Protein AF-A0A378ASY2-F1 (afdb_monomer_lite)

Sequence (76 aa):
MVRGARRFPEYVRALLARLGDRLDLRLNAPVQQVERHPAGVILRLASGEAHFDQVIFACHSAQALAMLAAPHRRRA

Organism: Klebsiella pneumoniae subsp. ozaenae (NCBI:txid574)

Radius of gyration: 15.94 Å; chains: 1; bounding box: 34×33×44 Å

Foldseek 3Di:
DDPDDDDDDVVVVVVCVVCPPVDDDDPPWDFQAWEQDPQAIWTQTPVGIDTDRDDDDPDDPVVVQNRYPDDDDDDD

InterPro domains:
  IPR002937 Amine oxidase [PF01593] (14-67)
  IPR036188 FAD/NAD(P)-binding domain superfamily [G3DSA:3.50.50.60] (20-72)
  IPR036188 FAD/NAD(P)-binding domain superfamily [SSF51905] (7-72)

pLDDT: mean 79.18, std 13.61, range [35.66, 93.12]

Secondary structure (DSSP, 8-state):
---------HHHHHHHHHHGGG----TT--EEEEEEETTEEEEEETTEEEEES-----S-HHHHHHHBSS------

Structure (mmCIF, N/CA/C/O backbone):
data_AF-A0A378ASY2-F1
#
_entry.id   AF-A0A378ASY2-F1
#
loop_
_atom_site.group_PDB
_atom_site.id
_atom_site.type_symbol
_atom_site.label_atom_id
_atom_site.label_alt_id
_atom_site.label_comp_id
_atom_site.label_asym_id
_atom_site.label_entity_id
_atom_site.label_seq_id
_atom_site.pdbx_PDB_ins_code
_atom_site.Cartn_x
_atom_site.Cartn_y
_atom_site.Cartn_z
_atom_site.occupancy
_atom_site.B_iso_or_equiv
_atom_site.auth_seq_id
_atom_site.auth_comp_id
_atom_site.auth_asym_id
_atom_site.auth_atom_id
_atom_site.pdbx_PDB_model_num
ATOM 1 N N . MET A 1 1 ? 19.503 16.342 -20.297 1.00 35.66 1 MET A N 1
ATOM 2 C CA . MET A 1 1 ? 19.188 16.085 -18.873 1.00 35.66 1 MET A CA 1
ATOM 3 C C . MET A 1 1 ? 18.219 14.906 -18.787 1.00 35.66 1 MET A C 1
ATOM 5 O O . MET A 1 1 ? 17.019 15.104 -18.697 1.00 35.66 1 MET A O 1
ATOM 9 N N . VAL A 1 2 ? 18.728 13.673 -18.891 1.00 43.16 2 VAL A N 1
ATOM 10 C CA . VAL A 1 2 ? 17.936 12.440 -18.725 1.00 43.16 2 VAL A CA 1
ATOM 11 C C . VAL A 1 2 ? 18.286 11.899 -17.344 1.00 43.16 2 VAL A C 1
ATOM 13 O O . VAL A 1 2 ? 19.405 11.436 -17.138 1.00 43.16 2 VAL A O 1
ATOM 16 N N . ARG A 1 3 ? 17.387 12.026 -16.358 1.00 43.31 3 ARG A N 1
ATOM 17 C CA . ARG A 1 3 ? 17.595 11.352 -15.066 1.00 43.31 3 ARG A CA 1
ATOM 18 C C . ARG A 1 3 ? 17.521 9.851 -15.334 1.00 43.31 3 ARG A C 1
ATOM 20 O O . ARG A 1 3 ? 16.505 9.377 -15.833 1.00 43.31 3 ARG A O 1
ATOM 27 N N . GLY A 1 4 ? 18.614 9.144 -15.059 1.00 43.28 4 GLY A N 1
ATOM 28 C CA . GLY A 1 4 ? 18.779 7.730 -15.378 1.00 43.28 4 GLY A CA 1
ATOM 29 C C . GLY A 1 4 ? 17.595 6.885 -14.917 1.00 43.28 4 GLY A C 1
ATOM 30 O O . GLY A 1 4 ? 17.215 6.907 -13.744 1.00 43.28 4 GLY A O 1
ATOM 31 N N . ALA A 1 5 ? 17.021 6.129 -15.852 1.00 52.34 5 ALA A N 1
ATOM 32 C CA . ALA A 1 5 ? 16.107 5.050 -15.531 1.00 52.34 5 ALA A CA 1
ATOM 33 C C . ALA A 1 5 ? 16.866 4.058 -14.641 1.00 52.34 5 ALA A C 1
ATOM 35 O O . ALA A 1 5 ? 17.820 3.417 -15.087 1.00 52.34 5 ALA A O 1
ATOM 36 N N . ARG A 1 6 ? 16.488 3.957 -13.361 1.00 58.97 6 ARG A N 1
ATOM 37 C CA . ARG A 1 6 ? 17.024 2.908 -12.488 1.00 58.97 6 ARG A CA 1
ATOM 38 C C . ARG A 1 6 ? 16.644 1.572 -13.113 1.00 58.97 6 ARG A C 1
ATOM 40 O O . ARG A 1 6 ? 15.466 1.304 -13.346 1.00 58.97 6 ARG A O 1
ATOM 47 N N . ARG A 1 7 ? 17.651 0.766 -13.437 1.00 63.03 7 ARG A N 1
ATOM 48 C CA . ARG A 1 7 ? 17.467 -0.542 -14.061 1.00 63.03 7 ARG A CA 1
ATOM 49 C C . ARG A 1 7 ? 16.742 -1.436 -13.055 1.00 63.03 7 ARG A C 1
ATOM 51 O O . ARG A 1 7 ? 17.270 -1.704 -11.980 1.00 63.03 7 ARG A O 1
ATOM 58 N N . PHE A 1 8 ? 15.515 -1.839 -13.379 1.00 63.78 8 PHE A N 1
ATOM 59 C CA . PHE A 1 8 ? 14.795 -2.844 -12.599 1.00 63.78 8 PHE A CA 1
ATOM 60 C C . PHE A 1 8 ? 15.622 -4.137 -12.608 1.00 63.78 8 PHE A C 1
ATOM 62 O O . PHE A 1 8 ? 15.893 -4.631 -13.706 1.00 63.78 8 PHE A O 1
ATOM 69 N N . PRO A 1 9 ? 16.026 -4.673 -11.443 1.00 75.69 9 PRO A N 1
ATOM 70 C CA . PRO A 1 9 ? 16.855 -5.871 -11.387 1.00 75.69 9 PRO A CA 1
ATOM 71 C C . PRO A 1 9 ? 16.190 -7.047 -12.113 1.00 75.69 9 PRO A C 1
ATOM 73 O O . PRO A 1 9 ? 14.985 -7.262 -11.944 1.00 75.69 9 PRO A O 1
ATOM 76 N N . GLU A 1 10 ? 16.948 -7.836 -12.883 1.00 78.50 10 GLU A N 1
ATOM 77 C CA . GLU A 1 10 ? 16.400 -8.995 -13.606 1.00 78.50 10 GLU A CA 1
ATOM 78 C C . GLU A 1 10 ? 15.657 -9.981 -12.676 1.00 78.50 10 GLU A C 1
ATOM 80 O O . GLU A 1 10 ? 14.650 -10.565 -13.082 1.00 78.50 10 GLU A O 1
ATOM 85 N N . TYR A 1 11 ? 16.060 -10.100 -11.403 1.00 80.56 11 TYR A N 1
ATOM 86 C CA . TYR A 1 11 ? 15.383 -10.974 -10.434 1.00 80.56 11 TYR A CA 1
ATOM 87 C C . TYR A 1 11 ? 13.933 -10.548 -10.140 1.00 80.56 11 TYR A C 1
ATOM 89 O O . TYR A 1 11 ? 13.076 -11.403 -9.925 1.00 80.56 11 TYR A O 1
ATOM 97 N N . VAL A 1 12 ? 13.624 -9.244 -10.172 1.00 82.50 12 VAL A N 1
ATOM 98 C CA . VAL A 1 12 ? 12.255 -8.742 -9.956 1.00 82.50 12 VAL A CA 1
ATOM 99 C C . VAL A 1 12 ? 11.360 -9.165 -11.116 1.00 82.50 12 VAL A C 1
ATOM 101 O O . VAL A 1 12 ? 10.225 -9.582 -10.906 1.00 82.50 12 VAL A O 1
ATOM 104 N N . ARG A 1 13 ? 11.887 -9.128 -12.345 1.00 80.75 13 ARG A N 1
ATOM 105 C CA . ARG A 1 13 ? 11.159 -9.585 -13.537 1.00 80.75 13 ARG A CA 1
ATOM 106 C C . ARG A 1 13 ? 10.870 -11.082 -13.471 1.00 80.75 13 ARG A C 1
ATOM 108 O O . ARG A 1 13 ? 9.751 -11.491 -13.757 1.00 80.75 13 ARG A O 1
ATOM 115 N N . ALA A 1 14 ? 11.850 -11.881 -13.048 1.00 84.56 14 ALA A N 1
ATOM 116 C CA . ALA A 1 14 ? 11.670 -13.319 -12.861 1.00 84.56 14 ALA A CA 1
ATOM 117 C C . ALA A 1 14 ? 10.623 -13.635 -11.779 1.00 84.56 14 ALA A C 1
ATOM 119 O O . ALA A 1 14 ? 9.815 -14.546 -11.949 1.00 84.56 14 ALA A O 1
ATOM 120 N N . LEU A 1 15 ? 10.597 -12.860 -10.689 1.00 83.38 15 LEU A N 1
ATOM 121 C CA . LEU A 1 15 ? 9.587 -12.994 -9.642 1.00 83.38 15 LEU A CA 1
ATOM 122 C C . LEU A 1 15 ? 8.183 -12.680 -10.181 1.00 83.38 15 LEU A C 1
ATOM 124 O O . LEU A 1 15 ? 7.274 -13.489 -10.009 1.00 83.38 15 LEU A O 1
ATOM 128 N N . LEU A 1 16 ? 8.023 -11.556 -10.889 1.00 83.94 16 LEU A N 1
ATOM 129 C CA . LEU A 1 16 ? 6.750 -11.161 -11.504 1.00 83.94 16 LEU A CA 1
ATOM 130 C C . LEU A 1 16 ? 6.252 -12.205 -12.513 1.00 83.94 16 LEU A C 1
ATOM 132 O O . LEU A 1 16 ? 5.079 -12.561 -12.485 1.00 83.94 16 LEU A O 1
ATOM 136 N N . ALA A 1 17 ? 7.143 -12.763 -13.337 1.00 83.50 17 ALA A N 1
ATOM 137 C CA . ALA A 1 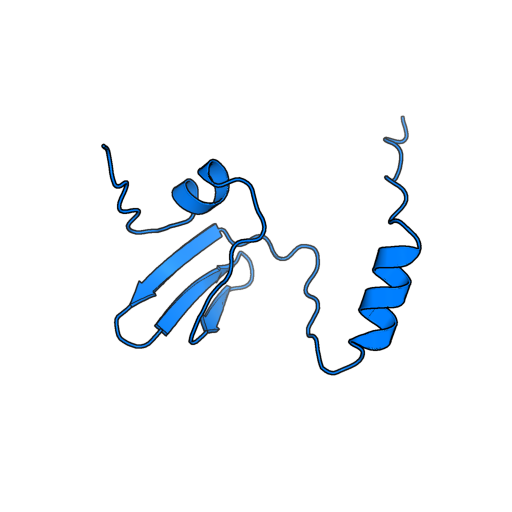17 ? 6.793 -13.809 -14.300 1.00 83.50 17 ALA A CA 1
ATOM 138 C C . ALA A 1 17 ? 6.278 -15.097 -13.630 1.00 83.50 17 ALA A C 1
ATOM 140 O O . ALA A 1 17 ? 5.418 -15.774 -14.184 1.00 83.50 17 ALA A O 1
ATOM 141 N N . ARG A 1 18 ? 6.775 -15.436 -12.432 1.00 83.88 18 ARG A N 1
ATOM 142 C CA . ARG A 1 18 ? 6.305 -16.604 -11.663 1.00 83.88 18 ARG A CA 1
ATOM 143 C C . ARG A 1 18 ? 4.978 -16.357 -10.950 1.00 83.88 18 ARG A C 1
ATOM 145 O O . ARG A 1 18 ? 4.242 -17.309 -10.709 1.00 83.88 18 ARG A O 1
ATOM 152 N N . LEU A 1 19 ? 4.707 -15.108 -10.574 1.00 81.56 19 LEU A N 1
ATOM 153 C CA . LEU A 1 19 ? 3.452 -14.696 -9.939 1.00 81.56 19 LEU A CA 1
ATOM 154 C C . LEU A 1 19 ? 2.315 -14.595 -10.969 1.00 81.56 19 LEU A C 1
ATOM 156 O O . LEU A 1 19 ? 1.182 -14.952 -10.646 1.00 81.56 19 LEU A O 1
ATOM 160 N N . GLY A 1 20 ? 2.639 -14.204 -12.208 1.00 75.25 20 GLY A N 1
ATOM 161 C CA . GLY A 1 20 ? 1.732 -14.234 -13.358 1.00 75.25 20 GLY A CA 1
ATOM 162 C C . GLY A 1 20 ? 0.394 -13.546 -13.082 1.00 75.25 20 GLY A C 1
ATOM 163 O O . GLY A 1 20 ? 0.344 -12.515 -12.414 1.00 75.25 20 GLY A O 1
ATOM 164 N N . ASP A 1 21 ? -0.693 -14.170 -13.538 1.00 76.44 21 ASP A N 1
ATOM 165 C CA . ASP A 1 21 ? -2.064 -13.637 -13.455 1.00 76.44 21 ASP A CA 1
ATOM 166 C C . ASP A 1 21 ? -2.667 -13.654 -12.040 1.00 76.44 21 ASP A C 1
ATOM 168 O O . ASP A 1 21 ? -3.786 -13.193 -11.827 1.00 76.44 21 ASP A O 1
ATOM 172 N N . ARG A 1 22 ? -1.951 -14.194 -11.045 1.00 81.19 22 ARG A N 1
ATOM 173 C CA . ARG A 1 22 ? -2.424 -14.225 -9.649 1.00 81.19 22 ARG A CA 1
ATOM 174 C C . ARG A 1 22 ? -2.197 -12.901 -8.923 1.00 81.19 22 ARG A C 1
ATOM 176 O O . ARG A 1 22 ? -2.648 -12.750 -7.790 1.00 81.19 22 ARG A O 1
ATOM 183 N N . LEU A 1 23 ? -1.456 -11.980 -9.537 1.00 82.81 23 LEU A N 1
ATOM 184 C CA . LEU A 1 23 ? -1.059 -10.710 -8.949 1.00 82.81 23 LEU A CA 1
ATOM 185 C C . LEU A 1 23 ? -1.523 -9.551 -9.837 1.00 82.81 23 LEU A C 1
ATOM 187 O O . LEU A 1 23 ? -0.984 -9.337 -10.920 1.00 82.81 23 LEU A O 1
ATOM 191 N N . ASP A 1 24 ? -2.469 -8.756 -9.337 1.00 85.56 24 ASP A N 1
ATOM 192 C CA . ASP A 1 24 ? -2.811 -7.469 -9.945 1.00 85.56 24 ASP A CA 1
ATOM 193 C C . ASP A 1 24 ? -1.769 -6.410 -9.542 1.00 85.56 24 ASP A C 1
ATOM 195 O O . ASP A 1 24 ? -1.726 -5.936 -8.402 1.00 85.56 24 ASP A O 1
ATOM 199 N N . LEU A 1 25 ? -0.876 -6.073 -10.478 1.00 84.81 25 LEU A N 1
ATOM 200 C CA . LEU A 1 25 ? 0.177 -5.082 -10.277 1.00 84.81 25 LEU A CA 1
ATOM 201 C C . LEU A 1 25 ? -0.257 -3.710 -10.804 1.00 84.81 25 LEU A C 1
ATOM 203 O O . LEU A 1 25 ? -0.173 -3.424 -11.999 1.00 84.81 25 LEU A O 1
ATOM 207 N N . ARG A 1 26 ? -0.599 -2.799 -9.891 1.00 85.75 26 ARG A N 1
ATOM 208 C CA . ARG A 1 26 ? -0.957 -1.415 -10.232 1.00 85.75 26 ARG A CA 1
ATOM 209 C C . ARG A 1 26 ? 0.216 -0.466 -9.991 1.00 85.75 26 ARG A C 1
ATOM 211 O O . ARG A 1 26 ? 0.493 -0.058 -8.865 1.00 85.75 26 ARG A O 1
ATOM 218 N N . LEU A 1 27 ? 0.916 -0.104 -11.065 1.00 85.50 27 LEU A N 1
ATOM 219 C CA . LEU A 1 27 ? 1.952 0.934 -11.040 1.00 85.50 27 LEU A CA 1
ATOM 220 C C . LEU A 1 27 ? 1.323 2.332 -11.098 1.00 85.50 27 LEU A C 1
ATOM 222 O O . LEU A 1 27 ? 0.220 2.503 -11.606 1.00 85.50 27 LEU A O 1
ATOM 226 N N . ASN A 1 28 ? 2.040 3.342 -10.596 1.00 84.50 28 ASN A N 1
ATOM 227 C CA . ASN A 1 28 ? 1.570 4.736 -10.544 1.00 84.50 28 ASN A CA 1
ATOM 228 C C . ASN A 1 28 ? 0.232 4.922 -9.801 1.00 84.50 28 ASN A C 1
ATOM 230 O O . ASN A 1 28 ? -0.500 5.870 -10.075 1.00 84.50 28 ASN A O 1
ATOM 234 N N . ALA A 1 29 ? -0.074 4.040 -8.848 1.00 85.62 29 ALA A N 1
ATOM 235 C CA . ALA A 1 29 ? -1.255 4.116 -7.993 1.00 85.62 29 ALA A CA 1
ATOM 236 C C . ALA A 1 29 ? -0.850 4.526 -6.562 1.00 85.62 29 ALA A C 1
ATOM 238 O O . ALA A 1 29 ? -0.794 3.677 -5.671 1.00 85.62 29 ALA A O 1
ATOM 239 N N . PRO A 1 30 ? -0.493 5.804 -6.318 1.00 86.69 30 PRO A N 1
ATOM 240 C CA . PRO A 1 30 ? -0.120 6.251 -4.985 1.00 86.69 30 PRO A CA 1
ATOM 241 C C . PRO A 1 30 ? -1.326 6.173 -4.042 1.00 86.69 30 PRO A C 1
ATOM 243 O O . PRO A 1 30 ? -2.392 6.728 -4.320 1.00 86.69 30 PRO A O 1
ATOM 246 N N . VAL A 1 31 ? -1.133 5.499 -2.911 1.00 89.31 31 VAL A N 1
ATOM 247 C CA . VAL A 1 31 ? -2.096 5.476 -1.807 1.00 89.31 31 VAL A CA 1
ATOM 248 C C . VAL A 1 31 ? -1.967 6.788 -1.036 1.00 89.31 31 VAL A C 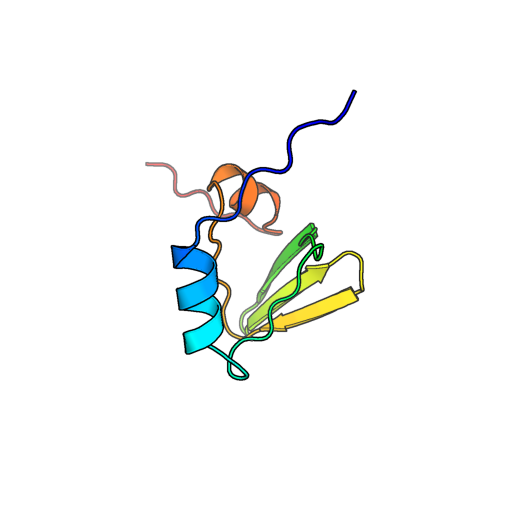1
ATOM 250 O O . VAL A 1 31 ? -0.869 7.151 -0.618 1.00 89.31 31 VAL A O 1
ATOM 253 N N . GLN A 1 32 ? -3.076 7.507 -0.877 1.00 89.88 32 GLN A N 1
ATOM 254 C CA . GLN A 1 32 ? -3.122 8.791 -0.174 1.00 89.88 32 GLN A CA 1
ATOM 255 C C . GLN A 1 32 ? -3.448 8.601 1.305 1.00 89.88 32 GLN A C 1
ATOM 257 O O . GLN A 1 32 ? -2.835 9.232 2.162 1.00 89.88 32 GLN A O 1
ATOM 262 N N . GLN A 1 33 ? -4.399 7.713 1.599 1.00 89.19 33 GLN A N 1
ATOM 263 C CA . GLN A 1 33 ? -4.837 7.445 2.960 1.00 89.19 33 GLN A CA 1
ATOM 264 C C . GLN A 1 33 ? -5.227 5.981 3.128 1.00 89.19 33 GLN A C 1
ATOM 266 O O . GLN A 1 33 ? -5.748 5.352 2.208 1.00 89.19 33 GLN A O 1
ATOM 271 N N . VAL A 1 34 ? -4.990 5.454 4.324 1.00 90.56 34 VAL A N 1
ATOM 272 C CA . VAL A 1 34 ? -5.406 4.120 4.742 1.00 90.56 34 VAL A CA 1
ATOM 273 C C . VAL A 1 34 ? -6.215 4.224 6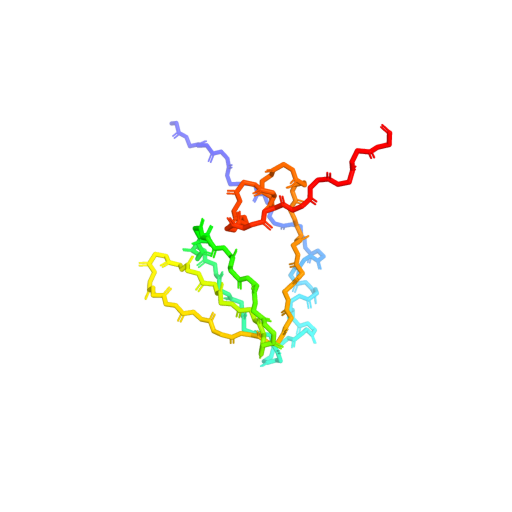.021 1.00 90.56 34 VAL A C 1
ATOM 275 O O . VAL A 1 34 ? -5.735 4.721 7.043 1.00 90.56 34 VAL A O 1
ATOM 278 N N . GLU A 1 35 ? -7.438 3.720 5.969 1.00 90.06 35 GLU A N 1
ATOM 279 C CA . GLU A 1 35 ? -8.375 3.721 7.080 1.00 90.06 35 GLU A CA 1
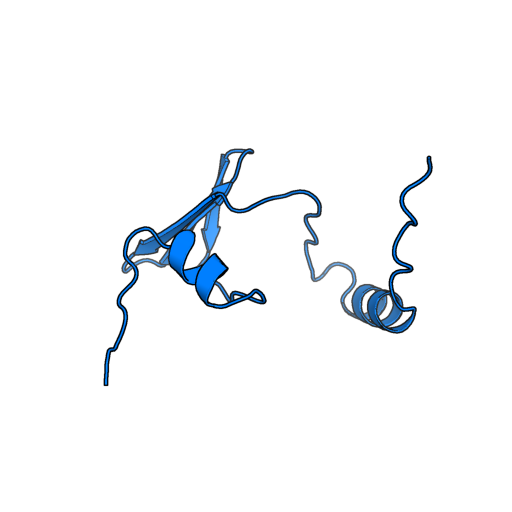ATOM 280 C C . GLU A 1 35 ? -8.670 2.287 7.503 1.00 90.06 35 GLU A C 1
ATOM 282 O O . GLU A 1 35 ? -9.003 1.432 6.683 1.00 90.06 35 GLU A O 1
ATOM 287 N N . ARG A 1 36 ? -8.486 2.006 8.793 1.00 88.25 36 ARG A N 1
ATOM 288 C CA . ARG A 1 36 ? -8.722 0.681 9.364 1.00 88.25 36 ARG A CA 1
ATOM 289 C C . ARG A 1 36 ? -10.056 0.689 10.084 1.00 88.25 36 ARG A C 1
ATOM 291 O O . ARG A 1 36 ? -10.276 1.545 10.935 1.00 88.25 36 ARG A O 1
ATOM 298 N N . HIS A 1 37 ? -10.874 -0.307 9.788 1.00 84.25 37 HIS A N 1
ATOM 299 C CA . HIS A 1 37 ? -12.194 -0.508 10.362 1.00 84.25 37 HIS A CA 1
ATOM 300 C C . HIS A 1 37 ? -12.331 -1.928 10.911 1.00 84.25 37 HIS A C 1
ATOM 302 O O . HIS A 1 37 ? -11.575 -2.816 10.517 1.00 84.25 37 HIS A O 1
ATOM 308 N N . PRO A 1 38 ? -13.316 -2.193 11.785 1.00 83.25 38 PRO A N 1
ATOM 309 C CA . PRO A 1 38 ? -13.576 -3.548 12.273 1.00 83.25 38 PRO A CA 1
ATOM 310 C C . PRO A 1 38 ? -13.882 -4.559 11.156 1.00 83.25 38 PRO A C 1
ATOM 312 O O . PRO A 1 38 ? -13.605 -5.742 11.313 1.00 83.25 38 PRO A O 1
ATOM 315 N N . ALA A 1 39 ? -14.437 -4.092 10.033 1.00 85.25 39 ALA A N 1
ATOM 316 C CA . ALA A 1 39 ? -14.808 -4.918 8.885 1.00 85.25 39 ALA A CA 1
ATOM 317 C C . ALA A 1 39 ? -13.702 -5.054 7.817 1.00 85.25 39 ALA A C 1
ATOM 319 O O . ALA A 1 39 ? -13.920 -5.741 6.825 1.00 85.25 39 ALA A O 1
ATOM 320 N N . GLY A 1 40 ? -12.546 -4.396 7.978 1.00 89.69 40 GLY A N 1
ATOM 321 C CA . GLY A 1 40 ? -11.458 -4.435 6.996 1.00 89.69 40 GLY A CA 1
ATOM 322 C C . GLY A 1 40 ? -10.694 -3.116 6.876 1.00 89.69 40 GLY A C 1
ATOM 323 O O . GLY A 1 40 ? -10.604 -2.325 7.815 1.00 89.69 40 GLY A O 1
ATOM 324 N N . VAL A 1 41 ? -10.115 -2.871 5.706 1.00 91.88 41 VAL A N 1
ATOM 325 C CA . VAL A 1 41 ? -9.261 -1.719 5.414 1.00 91.88 41 VAL A CA 1
ATOM 326 C C . VAL A 1 41 ? -9.723 -1.028 4.137 1.00 91.88 41 VAL A C 1
ATOM 328 O O . VAL A 1 41 ? -9.904 -1.663 3.099 1.00 91.88 41 VAL A O 1
ATOM 331 N N . ILE A 1 42 ? -9.859 0.293 4.208 1.00 93.12 42 ILE A N 1
ATOM 332 C CA . ILE A 1 42 ? -10.190 1.148 3.069 1.00 93.12 42 ILE A CA 1
ATOM 333 C C . ILE A 1 42 ? -8.930 1.916 2.662 1.00 93.12 42 ILE A C 1
ATOM 335 O O . ILE A 1 42 ? -8.301 2.595 3.477 1.00 93.12 42 ILE A O 1
ATOM 339 N N . LEU A 1 43 ? -8.550 1.798 1.392 1.00 91.56 43 LEU A N 1
ATOM 340 C CA . LEU A 1 43 ? -7.484 2.571 0.762 1.00 91.56 43 LEU A CA 1
ATOM 341 C C . LEU A 1 43 ? -8.104 3.697 -0.060 1.00 91.56 43 LEU A C 1
ATOM 343 O O . LEU A 1 43 ? -8.860 3.428 -0.992 1.00 91.56 43 LEU A O 1
ATOM 347 N N . ARG A 1 44 ? -7.729 4.946 0.223 1.00 91.38 44 ARG A N 1
ATOM 348 C CA . ARG A 1 44 ? -8.021 6.080 -0.660 1.00 91.38 44 ARG A CA 1
ATOM 349 C C . ARG A 1 44 ? -6.854 6.292 -1.611 1.00 91.38 44 ARG A C 1
ATOM 351 O O . ARG A 1 44 ? -5.721 6.538 -1.185 1.00 91.38 44 ARG A O 1
ATOM 358 N N . LEU A 1 45 ? -7.134 6.190 -2.900 1.00 89.44 45 LEU A N 1
ATOM 359 C CA . LEU A 1 45 ? -6.208 6.440 -3.996 1.00 89.44 45 LEU A CA 1
ATOM 360 C C . LEU A 1 45 ? -6.663 7.681 -4.770 1.00 89.44 45 LEU A C 1
ATOM 362 O O . LEU A 1 45 ? -7.813 8.101 -4.686 1.00 89.44 45 LEU A O 1
ATOM 366 N N . ALA A 1 46 ? -5.780 8.230 -5.604 1.00 86.12 46 ALA A N 1
ATOM 367 C CA . ALA A 1 46 ? -6.157 9.323 -6.507 1.00 86.12 46 ALA A CA 1
ATOM 368 C C . ALA A 1 46 ? -7.281 8.934 -7.489 1.00 86.12 46 ALA A C 1
ATOM 370 O O . ALA A 1 46 ? -8.015 9.792 -7.964 1.00 86.12 46 ALA A O 1
ATOM 371 N N . SER A 1 47 ? -7.397 7.642 -7.803 1.00 83.94 47 SER A N 1
ATOM 372 C CA . SER A 1 47 ? -8.388 7.090 -8.726 1.00 83.94 47 SER A CA 1
ATOM 373 C C . SER A 1 47 ? -9.695 6.650 -8.058 1.00 83.94 47 SER A C 1
ATOM 375 O O . SER A 1 47 ? -10.583 6.182 -8.765 1.00 83.94 47 SER A O 1
ATOM 377 N N . GLY A 1 48 ? -9.824 6.774 -6.732 1.00 87.62 48 GLY A N 1
ATOM 378 C CA . GLY A 1 48 ? -11.003 6.347 -5.976 1.00 87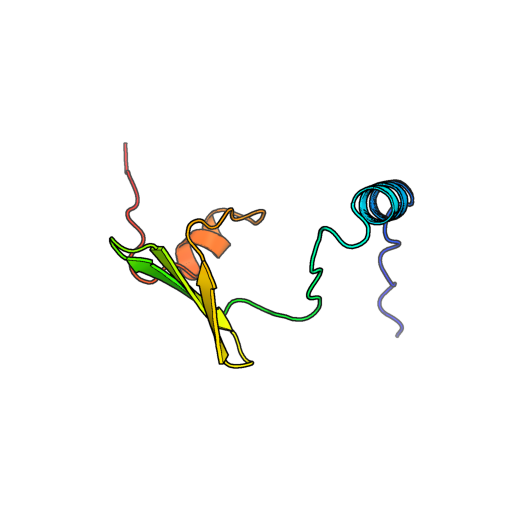.62 48 GLY A CA 1
ATOM 379 C C . GLY A 1 48 ? -10.650 5.538 -4.730 1.00 87.62 48 GLY A C 1
ATOM 380 O O . GLY A 1 48 ? -9.529 5.603 -4.226 1.00 87.62 48 GLY A O 1
ATOM 381 N N . GLU A 1 49 ? -11.607 4.761 -4.234 1.00 91.62 49 GLU A N 1
ATOM 382 C CA . GLU A 1 49 ? -11.451 3.955 -3.021 1.00 91.62 49 GLU A CA 1
ATOM 383 C C . GLU A 1 49 ? -11.371 2.460 -3.348 1.00 91.62 49 GLU A C 1
ATOM 385 O O . GLU A 1 49 ? -11.956 1.985 -4.322 1.00 91.62 49 GLU A O 1
ATOM 390 N N . ALA A 1 50 ? -10.614 1.714 -2.545 1.00 91.12 50 ALA A N 1
ATOM 391 C CA . ALA A 1 50 ? -10.469 0.269 -2.678 1.00 91.12 50 ALA A CA 1
ATOM 392 C C . ALA A 1 50 ? -10.540 -0.412 -1.308 1.00 91.12 50 ALA A C 1
ATOM 394 O O . ALA A 1 50 ? -9.976 0.084 -0.331 1.00 91.12 50 ALA A O 1
ATOM 395 N N . HIS A 1 51 ? -11.260 -1.530 -1.236 1.00 93.00 51 HIS A N 1
ATOM 396 C CA . HIS A 1 51 ? -11.566 -2.233 0.010 1.00 93.00 51 HIS A CA 1
ATOM 397 C C . HIS A 1 51 ? -10.804 -3.557 0.060 1.00 93.00 51 HIS A C 1
ATOM 399 O O . HIS A 1 51 ? -10.810 -4.312 -0.911 1.00 93.00 51 HIS A O 1
ATOM 405 N N . PHE A 1 52 ? -10.165 -3.833 1.194 1.00 91.62 52 PHE A N 1
ATOM 406 C CA . PHE A 1 52 ? -9.369 -5.037 1.420 1.00 91.62 52 PHE A CA 1
ATOM 407 C C . PHE A 1 52 ? -9.577 -5.561 2.836 1.00 91.62 52 PHE A C 1
ATOM 409 O O . PHE A 1 52 ? -9.766 -4.779 3.762 1.00 91.62 52 PHE A O 1
ATOM 416 N N . ASP A 1 53 ? -9.448 -6.869 3.039 1.00 90.25 53 ASP A N 1
ATOM 417 C CA . ASP A 1 53 ? -9.493 -7.450 4.386 1.00 90.25 53 ASP A CA 1
ATOM 418 C C . ASP A 1 53 ? -8.238 -7.091 5.195 1.00 90.25 53 ASP A C 1
ATOM 420 O O . ASP A 1 53 ? -8.305 -6.803 6.390 1.00 90.25 53 ASP A O 1
ATOM 424 N N . GLN A 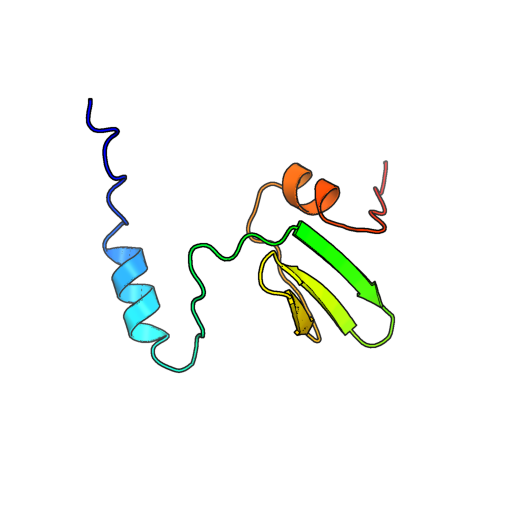1 54 ? -7.074 -7.085 4.536 1.00 87.75 54 GLN A N 1
ATOM 425 C CA . GLN A 1 54 ? -5.781 -6.776 5.144 1.00 87.75 54 GLN A CA 1
ATOM 426 C C . GLN A 1 54 ? -4.858 -6.030 4.182 1.00 87.75 54 GLN A C 1
ATOM 428 O O . GLN A 1 54 ? -4.920 -6.202 2.966 1.00 87.75 54 GLN A O 1
ATOM 433 N N . VAL A 1 55 ? -3.955 -5.221 4.745 1.00 89.44 55 VAL A N 1
ATOM 434 C CA . VAL A 1 55 ? -2.974 -4.431 3.988 1.00 89.44 55 VAL A CA 1
ATOM 435 C C . VAL A 1 55 ? -1.595 -4.551 4.627 1.00 89.44 55 VAL A C 1
ATOM 437 O O . VAL A 1 55 ? -1.430 -4.311 5.826 1.00 89.44 55 VAL A O 1
ATOM 440 N N . ILE A 1 56 ? -0.593 -4.867 3.804 1.00 88.44 56 ILE A N 1
ATOM 441 C CA . ILE A 1 56 ? 0.819 -4.916 4.190 1.00 88.44 56 ILE A CA 1
ATOM 442 C C . ILE A 1 56 ? 1.542 -3.724 3.557 1.00 88.44 56 ILE A C 1
ATOM 444 O O . ILE A 1 56 ? 1.528 -3.552 2.340 1.00 88.44 56 ILE A O 1
ATOM 448 N N . PHE A 1 57 ? 2.206 -2.907 4.377 1.00 86.75 57 PHE A N 1
ATOM 449 C CA . PHE A 1 57 ? 3.023 -1.792 3.897 1.00 86.75 57 PHE A CA 1
ATOM 450 C C . PHE A 1 57 ? 4.467 -2.245 3.675 1.00 86.75 57 PHE A C 1
ATOM 452 O O . PHE A 1 57 ? 5.194 -2.502 4.631 1.00 86.75 57 PHE A O 1
ATOM 459 N N . ALA A 1 58 ? 4.905 -2.281 2.419 1.00 86.12 58 ALA A N 1
ATOM 460 C CA . ALA A 1 58 ? 6.297 -2.534 2.043 1.00 86.12 58 ALA A CA 1
ATOM 461 C C . ALA A 1 58 ? 7.075 -1.217 1.824 1.00 86.12 58 ALA A C 1
ATOM 463 O O . ALA A 1 58 ? 7.775 -1.049 0.827 1.00 86.12 58 ALA A O 1
ATOM 464 N N . CYS A 1 59 ? 6.904 -0.242 2.722 1.00 84.12 59 CYS A N 1
ATOM 465 C CA . CYS A 1 59 ? 7.537 1.078 2.647 1.00 84.12 59 CYS A CA 1
ATOM 466 C C . CYS A 1 59 ? 8.157 1.489 3.989 1.00 84.12 59 CYS A C 1
ATOM 468 O O . CYS A 1 59 ? 8.056 0.780 4.991 1.00 84.12 59 CYS A O 1
ATOM 470 N N . HIS A 1 60 ? 8.819 2.648 4.013 1.00 82.75 60 HIS A N 1
ATOM 471 C CA . HIS A 1 60 ? 9.375 3.210 5.240 1.00 82.75 60 HIS A CA 1
ATOM 472 C C . HIS A 1 60 ? 8.260 3.429 6.272 1.00 82.75 60 HIS A C 1
ATOM 474 O O . HIS A 1 60 ? 7.212 3.994 5.956 1.00 82.75 60 HIS A O 1
ATOM 480 N N . SER A 1 61 ? 8.500 3.043 7.525 1.00 77.31 61 SER A N 1
ATOM 481 C CA . SER A 1 61 ? 7.501 3.121 8.600 1.00 77.31 61 SER A CA 1
ATOM 482 C C . SER A 1 61 ? 6.946 4.533 8.811 1.00 77.31 61 SER A C 1
ATOM 484 O O . SER A 1 61 ? 5.756 4.684 9.066 1.00 77.31 61 SER A O 1
ATOM 486 N N . ALA A 1 62 ? 7.764 5.575 8.631 1.00 80.88 62 ALA A N 1
ATOM 487 C CA . ALA A 1 62 ? 7.314 6.967 8.687 1.00 80.88 62 ALA A CA 1
ATOM 488 C C . ALA A 1 62 ? 6.292 7.303 7.587 1.00 80.88 62 ALA A C 1
ATOM 490 O O . ALA A 1 62 ? 5.305 7.982 7.853 1.00 80.88 62 ALA A O 1
ATOM 491 N N . GLN A 1 63 ? 6.497 6.783 6.373 1.00 81.62 63 GLN A N 1
ATOM 492 C CA . GLN A 1 63 ? 5.565 6.964 5.262 1.00 81.62 63 GLN A CA 1
ATOM 493 C C . GLN A 1 63 ? 4.255 6.217 5.532 1.00 81.62 63 GLN A C 1
ATOM 495 O O . GLN A 1 63 ? 3.183 6.781 5.344 1.00 81.62 63 GLN A O 1
ATOM 500 N N . ALA A 1 64 ? 4.328 4.979 6.029 1.00 82.50 64 ALA A N 1
ATOM 501 C CA . ALA A 1 64 ? 3.142 4.214 6.411 1.00 82.50 64 ALA A CA 1
ATOM 502 C C . ALA A 1 64 ? 2.333 4.919 7.513 1.00 82.50 64 ALA A C 1
ATOM 504 O O . ALA A 1 64 ? 1.118 5.048 7.400 1.00 82.50 64 ALA A O 1
ATOM 505 N N . LEU A 1 65 ? 3.007 5.425 8.552 1.00 82.25 65 LEU A N 1
ATOM 506 C CA . LEU A 1 65 ? 2.366 6.150 9.652 1.00 82.25 65 LEU A CA 1
ATOM 507 C C . LEU A 1 65 ? 1.700 7.448 9.192 1.00 82.25 65 LEU A C 1
ATOM 509 O O . LEU A 1 65 ? 0.627 7.767 9.691 1.00 82.25 65 LEU A O 1
ATOM 513 N N . ALA A 1 66 ? 2.301 8.165 8.240 1.00 83.44 66 ALA A N 1
ATOM 514 C CA . ALA A 1 66 ? 1.722 9.383 7.678 1.00 83.44 66 ALA A CA 1
ATOM 515 C C . ALA A 1 66 ? 0.456 9.124 6.841 1.00 83.44 66 ALA A C 1
ATOM 517 O O . ALA A 1 66 ? -0.396 10.000 6.750 1.00 83.44 66 ALA A O 1
ATOM 518 N N . MET A 1 67 ? 0.322 7.935 6.241 1.00 81.19 67 MET A N 1
ATOM 519 C CA . MET A 1 67 ? -0.851 7.562 5.437 1.00 81.19 67 MET A CA 1
ATOM 520 C C . MET A 1 67 ? -2.010 7.005 6.278 1.00 81.19 67 MET A C 1
ATOM 522 O O . MET A 1 67 ? -3.138 6.942 5.795 1.00 81.19 67 MET A O 1
ATOM 526 N N . LEU A 1 68 ? -1.768 6.564 7.514 1.00 83.44 68 LEU A N 1
ATOM 527 C CA . LEU A 1 68 ? -2.816 6.003 8.369 1.00 83.44 68 LEU A CA 1
ATOM 528 C C . LEU A 1 68 ? -3.705 7.115 8.938 1.00 83.44 68 LEU A C 1
ATOM 530 O O . LEU A 1 68 ? -3.204 8.059 9.538 1.00 83.44 68 LEU A O 1
ATOM 534 N N . ALA A 1 69 ? -5.027 6.968 8.815 1.00 74.69 69 ALA A N 1
ATOM 535 C CA . ALA A 1 69 ? -5.991 7.926 9.367 1.00 74.69 69 ALA A CA 1
ATOM 536 C C . ALA A 1 69 ? -5.948 8.001 10.909 1.00 74.69 69 ALA A C 1
ATOM 538 O O . ALA A 1 69 ? -6.135 9.068 11.486 1.00 74.69 69 ALA A O 1
ATOM 539 N N . ALA A 1 70 ? -5.662 6.875 11.571 1.00 73.31 70 ALA A N 1
ATOM 540 C CA . ALA A 1 70 ? -5.529 6.775 13.025 1.00 73.31 70 ALA A CA 1
ATOM 541 C C . ALA A 1 70 ? -4.274 5.957 13.401 1.00 73.31 70 ALA A C 1
ATOM 543 O O . ALA A 1 70 ? -4.361 4.758 13.692 1.00 73.31 70 ALA A O 1
ATOM 544 N N . PRO A 1 71 ? -3.074 6.561 13.358 1.00 66.31 71 PRO A N 1
ATOM 545 C CA . PRO A 1 71 ? -1.845 5.874 13.721 1.00 66.31 71 PRO A CA 1
ATOM 546 C C . PRO A 1 71 ? -1.742 5.758 15.248 1.00 66.31 71 PRO A C 1
ATOM 548 O O . PRO A 1 71 ? -1.643 6.761 15.951 1.00 66.31 71 PRO A O 1
ATOM 551 N N . HIS A 1 72 ? -1.701 4.538 15.786 1.00 62.66 72 HIS A N 1
ATOM 552 C CA . HIS A 1 72 ? -1.330 4.328 17.187 1.00 62.66 72 HIS A CA 1
ATOM 553 C C . HIS A 1 72 ? 0.183 4.101 17.271 1.00 62.66 72 HIS A C 1
ATOM 555 O O . HIS A 1 72 ? 0.718 3.087 16.822 1.00 62.66 72 HIS A O 1
ATOM 561 N N . ARG A 1 73 ? 0.911 5.068 17.834 1.00 60.41 73 ARG A N 1
ATOM 562 C CA . ARG A 1 73 ? 2.348 4.923 18.089 1.00 60.41 73 ARG A CA 1
ATOM 563 C C . ARG A 1 73 ? 2.532 4.350 19.488 1.00 60.41 73 ARG A C 1
ATOM 565 O O . ARG A 1 73 ? 2.375 5.071 20.468 1.00 60.41 73 ARG A O 1
ATOM 572 N N . ARG A 1 74 ? 2.897 3.072 19.596 1.00 52.25 74 ARG A N 1
ATOM 573 C CA . ARG A 1 74 ? 3.344 2.510 20.876 1.00 52.25 74 ARG A CA 1
ATOM 574 C C . ARG A 1 74 ? 4.698 3.138 21.216 1.00 52.25 74 ARG A C 1
ATOM 576 O O . ARG A 1 74 ? 5.702 2.822 20.582 1.00 52.25 74 ARG A O 1
ATOM 583 N N . ARG A 1 75 ? 4.710 4.090 22.149 1.00 51.78 75 ARG A N 1
ATOM 584 C CA . ARG A 1 75 ? 5.942 4.555 22.796 1.00 51.78 75 ARG A CA 1
ATOM 585 C C . ARG A 1 75 ? 6.301 3.554 23.896 1.00 51.78 75 ARG A C 1
ATOM 587 O O . ARG A 1 75 ? 5.406 3.114 24.615 1.00 51.78 75 ARG A O 1
ATOM 594 N N . ALA A 1 76 ? 7.571 3.163 23.939 1.00 49.06 76 ALA A N 1
ATOM 595 C CA . ALA A 1 76 ? 8.183 2.557 25.116 1.00 49.06 76 ALA A CA 1
ATOM 596 C C . ALA A 1 76 ? 8.599 3.668 26.085 1.00 49.06 76 ALA A C 1
ATOM 598 O O . ALA A 1 76 ? 8.875 4.786 25.582 1.00 49.06 76 ALA A O 1
#